Protein AF-A0AAN1SYR4-F1 (afdb_monomer_lite)

InterPro domains:
  IPR005358 Putative zinc- or iron-chelating domain containing protein [PF03692] (16-80)

Structure (mmCIF, N/CA/C/O backbone):
data_AF-A0AAN1SYR4-F1
#
_entry.id   AF-A0AAN1SYR4-F1
#
loop_
_atom_site.group_PDB
_atom_site.id
_atom_site.type_symbol
_atom_site.label_atom_id
_atom_site.label_alt_id
_atom_site.label_comp_id
_atom_site.label_asym_id
_atom_site.label_entity_id
_atom_site.label_seq_id
_atom_site.pdbx_PDB_ins_code
_atom_site.Cartn_x
_atom_site.Cartn_y
_atom_site.Cartn_z
_atom_site.occupancy
_atom_site.B_iso_or_equiv
_atom_site.auth_seq_id
_atom_site.auth_comp_id
_atom_site.auth_asym_id
_atom_site.auth_atom_id
_atom_site.pdbx_PDB_model_num
ATOM 1 N N . MET A 1 1 ? 2.350 9.468 1.037 1.00 80.62 1 MET A N 1
ATOM 2 C CA . MET A 1 1 ? 3.422 8.482 1.310 1.00 80.62 1 MET A CA 1
ATOM 3 C C . MET A 1 1 ? 3.716 7.763 0.008 1.00 80.62 1 MET A C 1
ATOM 5 O O . MET A 1 1 ? 2.763 7.353 -0.647 1.00 80.62 1 MET A O 1
ATOM 9 N N . SER A 1 2 ? 4.982 7.666 -0.386 1.00 94.00 2 SER A N 1
ATOM 10 C CA . SER A 1 2 ? 5.426 6.943 -1.583 1.00 94.00 2 SER A CA 1
ATOM 11 C C . SER A 1 2 ? 6.364 5.796 -1.205 1.00 94.00 2 SER A C 1
ATOM 13 O O . SER A 1 2 ? 6.952 5.816 -0.129 1.00 94.00 2 SER A O 1
ATOM 15 N N . PHE A 1 3 ? 6.481 4.799 -2.076 1.00 96.31 3 PHE A N 1
ATOM 16 C CA . PHE A 1 3 ? 7.297 3.597 -1.905 1.00 96.31 3 PHE A CA 1
ATOM 17 C C . PHE A 1 3 ? 7.992 3.230 -3.227 1.00 96.31 3 PHE A C 1
ATOM 19 O O . PHE A 1 3 ? 7.674 3.805 -4.276 1.00 96.31 3 PHE A O 1
ATOM 26 N N . TYR A 1 4 ? 8.967 2.317 -3.186 1.00 97.62 4 TYR A N 1
ATOM 27 C CA . TYR A 1 4 ? 9.761 1.973 -4.369 1.00 97.62 4 TYR A CA 1
ATOM 28 C C . TYR A 1 4 ? 8.897 1.270 -5.419 1.00 97.62 4 TYR A C 1
ATOM 30 O O . TYR A 1 4 ? 8.118 0.374 -5.101 1.00 97.62 4 TYR A O 1
ATOM 38 N N . TRP A 1 5 ? 9.032 1.661 -6.688 1.00 97.75 5 TRP A N 1
ATOM 39 C CA . TRP A 1 5 ? 8.164 1.151 -7.755 1.00 97.75 5 TRP A CA 1
ATOM 40 C C . TRP A 1 5 ? 8.177 -0.382 -7.871 1.00 97.75 5 TRP A C 1
ATOM 42 O O . TRP A 1 5 ? 7.145 -0.957 -8.199 1.00 97.75 5 TRP A O 1
ATOM 52 N N . ALA A 1 6 ? 9.309 -1.034 -7.569 1.00 97.88 6 ALA A N 1
ATOM 53 C CA . ALA A 1 6 ? 9.455 -2.481 -7.716 1.00 97.88 6 ALA A CA 1
ATOM 54 C C . ALA A 1 6 ? 8.803 -3.297 -6.587 1.00 97.88 6 ALA A C 1
ATOM 56 O O . ALA A 1 6 ? 8.830 -4.523 -6.618 1.00 97.88 6 ALA A O 1
ATOM 57 N N . GLU A 1 7 ? 8.208 -2.646 -5.585 1.00 98.12 7 GLU A N 1
ATOM 58 C CA . GLU A 1 7 ? 7.361 -3.351 -4.619 1.00 98.12 7 GLU A CA 1
ATOM 59 C C . GLU A 1 7 ? 6.029 -3.802 -5.239 1.00 98.12 7 GLU A C 1
ATOM 61 O O . GLU A 1 7 ? 5.342 -4.643 -4.654 1.00 98.12 7 GLU A O 1
ATOM 66 N N . ALA A 1 8 ? 5.652 -3.245 -6.395 1.00 98.06 8 ALA A N 1
ATOM 67 C CA . ALA A 1 8 ? 4.423 -3.578 -7.098 1.00 98.06 8 ALA A CA 1
ATOM 68 C C . ALA A 1 8 ? 4.525 -4.874 -7.921 1.00 98.06 8 ALA A C 1
ATOM 70 O O . ALA A 1 8 ? 5.597 -5.246 -8.387 1.00 98.06 8 ALA A O 1
ATOM 71 N N . ASP A 1 9 ? 3.396 -5.563 -8.093 1.00 98.12 9 ASP A N 1
ATOM 72 C CA . ASP A 1 9 ? 3.282 -6.874 -8.756 1.00 98.12 9 ASP A CA 1
ATOM 73 C C . ASP A 1 9 ? 3.558 -6.855 -10.272 1.00 98.12 9 ASP A C 1
ATOM 75 O O . ASP A 1 9 ? 3.627 -7.909 -10.902 1.00 98.12 9 ASP A O 1
ATOM 79 N N . ASP A 1 10 ? 3.772 -5.674 -10.855 1.00 97.50 10 ASP A N 1
ATOM 80 C CA . ASP A 1 10 ? 4.280 -5.483 -12.215 1.00 97.50 10 ASP A CA 1
ATOM 81 C C . ASP A 1 10 ? 5.821 -5.458 -12.294 1.00 97.50 10 ASP A C 1
ATOM 83 O O . ASP A 1 10 ? 6.387 -5.335 -13.382 1.00 97.50 10 ASP A O 1
ATOM 87 N N . ALA A 1 11 ? 6.509 -5.627 -11.162 1.00 97.38 11 ALA A N 1
ATOM 88 C CA . ALA A 1 11 ? 7.946 -5.837 -11.064 1.00 97.38 11 ALA A CA 1
ATOM 89 C C . ALA A 1 11 ? 8.281 -7.237 -10.527 1.00 97.38 11 ALA A C 1
ATOM 91 O O . ALA A 1 11 ? 7.513 -7.862 -9.794 1.00 97.38 11 ALA A O 1
ATOM 92 N N . LEU A 1 12 ? 9.474 -7.735 -10.862 1.00 95.88 12 LEU A N 1
ATOM 93 C CA . LEU A 1 12 ? 9.924 -9.051 -10.414 1.00 95.88 12 LEU A CA 1
ATOM 94 C C . LEU A 1 12 ? 10.060 -9.094 -8.882 1.00 95.88 12 LEU A C 1
ATOM 96 O O . LEU A 1 12 ? 10.908 -8.412 -8.312 1.00 95.88 12 LEU A O 1
ATOM 100 N N . GLY A 1 13 ? 9.249 -9.932 -8.231 1.00 95.00 13 GLY A N 1
ATOM 101 C CA . GLY A 1 13 ? 9.264 -10.124 -6.776 1.00 95.00 13 GLY A CA 1
ATOM 102 C C . GLY A 1 13 ? 8.423 -9.120 -5.978 1.00 95.00 13 GLY A C 1
ATOM 103 O O . GLY A 1 13 ? 8.353 -9.238 -4.753 1.00 95.00 13 GLY A O 1
ATOM 104 N N . GLY A 1 14 ? 7.769 -8.164 -6.642 1.00 97.31 14 GLY A N 1
ATOM 105 C CA . GLY A 1 14 ? 6.814 -7.268 -6.001 1.00 97.31 14 GLY A CA 1
ATOM 106 C C . GLY A 1 14 ? 5.488 -7.962 -5.674 1.00 97.31 14 GLY A C 1
ATOM 107 O O . GLY A 1 14 ? 5.1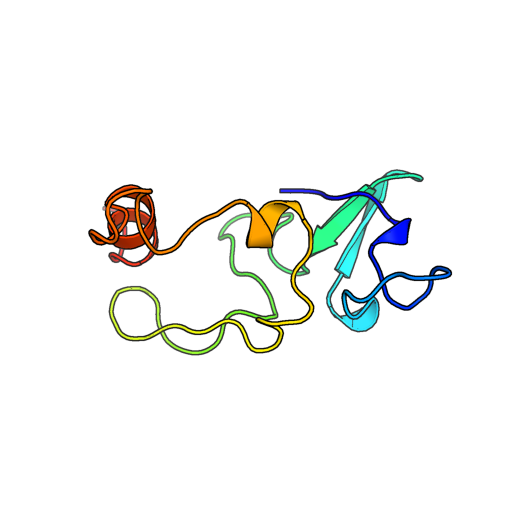25 -8.978 -6.265 1.00 97.31 14 GLY A O 1
ATOM 108 N N . LEU A 1 15 ? 4.767 -7.422 -4.690 1.00 97.38 15 LEU A N 1
ATOM 109 C CA . LEU A 1 15 ? 3.512 -7.988 -4.174 1.00 97.38 15 LEU A CA 1
ATOM 110 C C . LEU A 1 15 ? 2.362 -6.979 -4.141 1.00 97.38 15 LEU A C 1
ATOM 112 O O . LEU A 1 15 ? 1.208 -7.385 -4.036 1.00 97.38 15 LEU A O 1
ATOM 116 N N . VAL A 1 16 ? 2.653 -5.677 -4.180 1.00 98.25 16 VAL A N 1
ATOM 117 C CA . VAL A 1 16 ? 1.632 -4.629 -4.082 1.00 98.25 16 VAL A CA 1
ATOM 118 C C . VAL A 1 16 ? 0.849 -4.575 -5.395 1.00 98.25 16 VAL A C 1
ATOM 120 O O . VAL A 1 16 ? 1.465 -4.374 -6.436 1.00 98.25 16 VAL A O 1
ATOM 123 N N . PRO A 1 17 ? -0.491 -4.672 -5.404 1.00 98.31 17 PRO A N 1
ATOM 124 C CA . PRO A 1 17 ? -1.229 -4.657 -6.660 1.00 98.31 17 PRO A CA 1
ATOM 125 C C . PRO A 1 17 ? -1.042 -3.346 -7.425 1.00 98.31 17 PRO A C 1
ATOM 127 O O . PRO A 1 17 ? -1.593 -2.315 -7.028 1.00 98.31 17 PRO A O 1
ATOM 130 N N . ALA A 1 18 ? -0.330 -3.376 -8.553 1.00 98.31 18 ALA A N 1
ATOM 131 C CA . ALA A 1 18 ? 0.041 -2.193 -9.326 1.00 98.31 18 ALA A CA 1
ATOM 132 C C . ALA A 1 18 ? -1.187 -1.365 -9.727 1.00 98.31 18 ALA A C 1
ATOM 134 O O . ALA A 1 18 ? -1.162 -0.134 -9.684 1.00 98.31 18 ALA A O 1
ATOM 135 N N . ARG A 1 19 ? -2.315 -2.034 -10.003 1.00 98.25 19 ARG A N 1
ATOM 136 C CA . ARG A 1 19 ? -3.607 -1.402 -10.328 1.00 98.25 19 ARG A CA 1
ATOM 137 C C . ARG A 1 19 ? -4.142 -0.456 -9.242 1.00 98.25 19 ARG A C 1
ATOM 139 O O . ARG A 1 19 ? -4.964 0.411 -9.551 1.00 98.25 19 ARG A O 1
ATOM 146 N N . LEU A 1 20 ? -3.706 -0.613 -7.992 1.00 98.31 20 LEU A N 1
ATOM 147 C CA . LEU A 1 20 ? -4.080 0.222 -6.844 1.00 98.31 20 LEU A CA 1
ATOM 148 C C . LEU A 1 20 ? -3.078 1.359 -6.585 1.00 98.31 20 LEU A C 1
ATOM 150 O O . LEU A 1 20 ? -3.234 2.108 -5.621 1.00 98.31 20 LEU A O 1
ATOM 154 N N . THR A 1 21 ? -2.065 1.497 -7.437 1.00 98.12 21 THR A N 1
ATOM 155 C CA . THR A 1 21 ? -0.957 2.448 -7.291 1.00 98.12 21 THR A CA 1
ATOM 156 C C . THR A 1 21 ? -0.948 3.465 -8.428 1.00 98.12 21 THR A C 1
ATOM 158 O O . THR A 1 21 ? -1.545 3.233 -9.481 1.00 98.12 21 THR A O 1
ATOM 161 N N . GLU A 1 22 ? -0.285 4.595 -8.218 1.00 97.50 22 GLU A N 1
ATOM 162 C CA . GLU A 1 22 ? -0.025 5.614 -9.235 1.00 97.50 22 GLU A CA 1
ATOM 163 C C . GLU A 1 22 ? 1.443 6.072 -9.173 1.00 97.50 22 GLU A C 1
ATOM 165 O O . GLU A 1 22 ? 2.047 6.065 -8.092 1.00 97.50 22 GLU A O 1
ATOM 170 N N . PRO A 1 23 ? 2.063 6.412 -10.319 1.00 97.19 23 PRO A N 1
ATOM 171 C CA . PRO A 1 23 ? 3.445 6.872 -10.349 1.00 97.19 23 PRO A CA 1
ATOM 172 C C . PRO A 1 23 ? 3.573 8.260 -9.715 1.00 97.19 23 PRO A C 1
ATOM 174 O O . PRO A 1 23 ? 2.782 9.159 -9.988 1.00 97.19 23 PRO A O 1
ATOM 177 N N . VAL A 1 24 ? 4.612 8.440 -8.899 1.00 96.50 24 VAL A N 1
ATOM 178 C CA . VAL A 1 24 ? 5.008 9.739 -8.325 1.00 96.50 24 VAL A CA 1
ATOM 179 C C . VAL A 1 24 ? 6.246 10.274 -9.041 1.00 96.50 24 VAL A C 1
ATOM 181 O O . VAL A 1 24 ? 6.351 11.463 -9.324 1.00 96.50 24 VAL A O 1
ATOM 184 N N . SER A 1 25 ? 7.193 9.388 -9.338 1.00 96.31 25 SER A N 1
ATOM 185 C CA . SER A 1 25 ? 8.413 9.664 -10.097 1.00 96.31 25 SER A CA 1
ATOM 186 C C . SER A 1 25 ? 8.879 8.369 -10.783 1.00 96.31 25 SER A C 1
ATOM 188 O O . SER A 1 25 ? 8.288 7.316 -10.533 1.00 96.31 25 SER A O 1
ATOM 190 N N . PRO A 1 26 ? 9.945 8.381 -11.608 1.00 96.56 26 PRO A N 1
ATOM 191 C CA . PRO A 1 26 ? 10.433 7.168 -12.274 1.00 96.56 26 PRO A CA 1
ATOM 192 C C . PRO A 1 26 ? 10.755 5.995 -11.335 1.00 96.56 26 PRO A C 1
ATOM 194 O O . PRO A 1 26 ? 10.724 4.844 -11.760 1.00 96.56 26 PRO A O 1
ATOM 197 N N . HIS A 1 27 ? 11.055 6.272 -10.063 1.00 97.00 27 HIS A N 1
ATOM 198 C CA . HIS A 1 27 ? 11.428 5.251 -9.082 1.00 97.00 27 HIS A CA 1
ATOM 199 C C . HIS A 1 27 ? 10.429 5.096 -7.933 1.00 97.00 27 HIS A C 1
ATOM 201 O O . HIS A 1 27 ? 10.603 4.207 -7.098 1.00 97.00 27 HIS A O 1
ATOM 207 N N . LEU A 1 28 ? 9.391 5.932 -7.873 1.00 97.81 28 LEU A N 1
ATOM 208 C CA . LEU A 1 28 ? 8.458 5.972 -6.751 1.00 97.81 28 LEU A CA 1
ATOM 209 C C . LEU A 1 28 ? 7.012 5.869 -7.215 1.00 97.81 28 LEU A C 1
ATOM 211 O O . LEU A 1 28 ? 6.598 6.495 -8.192 1.00 97.81 28 LEU A O 1
ATOM 215 N N . ARG A 1 29 ? 6.222 5.139 -6.434 1.00 97.69 29 ARG A N 1
ATOM 216 C CA . ARG A 1 29 ? 4.766 5.048 -6.554 1.00 97.69 29 ARG A CA 1
ATOM 217 C C . ARG A 1 29 ? 4.111 5.448 -5.243 1.00 97.69 29 ARG A C 1
ATOM 219 O O . ARG A 1 29 ? 4.747 5.423 -4.193 1.00 97.69 29 ARG A O 1
ATOM 226 N N . CYS A 1 30 ? 2.838 5.802 -5.283 1.00 97.50 30 CYS A N 1
ATOM 227 C CA . CYS A 1 30 ? 1.995 5.879 -4.096 1.00 97.50 30 CYS A CA 1
ATOM 228 C C . CYS A 1 30 ? 0.708 5.083 -4.318 1.00 97.50 30 CYS A C 1
ATOM 230 O O . CYS A 1 30 ? 0.386 4.680 -5.436 1.00 97.50 30 CYS A O 1
ATOM 232 N N . MET A 1 31 ? -0.026 4.814 -3.239 1.00 97.38 31 MET A N 1
ATOM 233 C CA . MET A 1 31 ? -1.359 4.226 -3.357 1.00 97.38 31 MET A CA 1
ATOM 234 C C . MET A 1 31 ? -2.322 5.277 -3.917 1.00 97.38 31 MET A C 1
ATOM 236 O O . MET A 1 31 ? -2.319 6.419 -3.444 1.00 97.38 31 MET A O 1
ATOM 240 N N . LYS A 1 32 ? -3.186 4.891 -4.860 1.00 97.62 32 LYS A N 1
ATOM 241 C CA . LYS A 1 32 ? -4.220 5.787 -5.402 1.00 97.62 32 LYS A CA 1
ATOM 242 C C . LYS A 1 32 ? -5.054 6.393 -4.274 1.00 97.62 32 LYS A C 1
ATOM 244 O O . LYS A 1 32 ? -5.405 5.706 -3.308 1.00 97.62 32 LYS A O 1
ATOM 249 N N . GLY A 1 33 ? -5.364 7.681 -4.407 1.00 94.12 33 GLY A N 1
ATOM 250 C CA . GLY A 1 33 ? -6.104 8.452 -3.402 1.00 94.12 33 GLY A CA 1
ATOM 251 C C . GLY A 1 33 ? -5.242 8.978 -2.248 1.00 94.12 33 GLY A C 1
ATOM 252 O O . GLY A 1 33 ? -5.778 9.540 -1.294 1.00 94.12 33 GLY A O 1
ATOM 253 N N . THR A 1 34 ? -3.912 8.820 -2.313 1.00 94.38 34 THR A N 1
ATOM 254 C CA . THR A 1 34 ? -2.984 9.385 -1.313 1.00 94.38 34 THR A CA 1
ATOM 255 C C . THR A 1 34 ? -2.120 10.539 -1.821 1.00 94.38 34 THR A C 1
ATOM 257 O O . THR A 1 34 ? -1.406 11.144 -1.020 1.00 94.38 34 THR A O 1
ATOM 260 N N . ALA A 1 35 ? -2.190 10.874 -3.114 1.00 91.69 35 ALA A N 1
ATOM 261 C CA 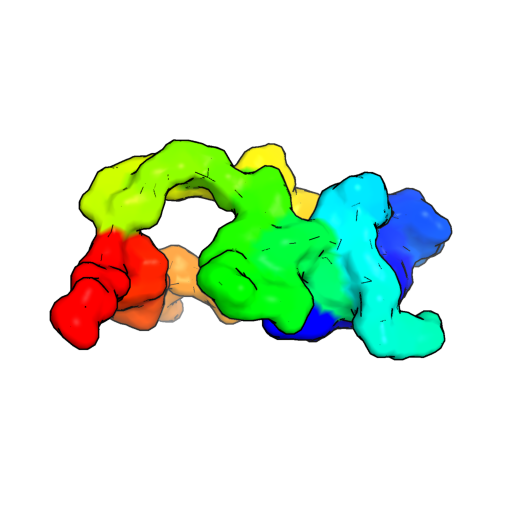. ALA A 1 35 ? -1.453 11.995 -3.698 1.00 91.69 35 ALA A CA 1
ATOM 262 C C . ALA A 1 35 ? -2.064 13.375 -3.389 1.00 91.69 35 ALA A C 1
ATOM 264 O O . ALA A 1 35 ? -1.343 14.370 -3.371 1.00 91.69 35 ALA A O 1
ATOM 265 N N . THR A 1 36 ? -3.371 13.454 -3.119 1.00 87.31 36 THR A N 1
ATOM 266 C CA . THR A 1 36 ? -4.092 14.719 -2.892 1.00 87.31 36 THR A CA 1
ATOM 267 C C . THR A 1 36 ? -4.928 14.680 -1.616 1.00 87.31 36 THR A C 1
ATOM 269 O O . THR A 1 36 ? -5.287 13.611 -1.124 1.00 87.31 36 THR A O 1
ATO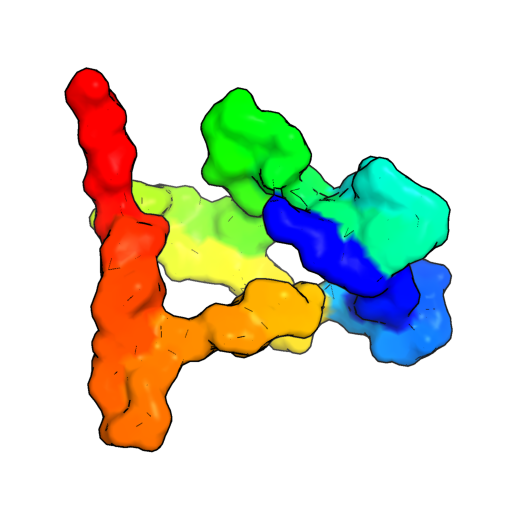M 272 N N . LYS A 1 37 ? -5.251 15.860 -1.070 1.00 88.62 37 LYS A N 1
ATOM 273 C CA . LYS A 1 37 ? -6.190 15.990 0.053 1.00 88.62 37 LYS A CA 1
ATOM 274 C C . LYS A 1 37 ? -7.643 16.047 -0.458 1.00 88.62 37 LYS A C 1
ATOM 276 O O . LYS A 1 37 ? -7.864 16.656 -1.502 1.00 88.62 37 LYS A O 1
ATOM 281 N N . PRO A 1 38 ? -8.618 15.493 0.285 1.00 87.56 38 PRO A N 1
ATOM 282 C CA . PRO A 1 38 ? -8.441 14.668 1.482 1.00 87.56 38 PRO A CA 1
ATOM 283 C C . PRO A 1 38 ? -7.817 13.305 1.141 1.00 87.56 38 PRO A C 1
ATOM 285 O O . PRO A 1 38 ? -8.143 12.695 0.128 1.00 87.56 38 PRO A O 1
ATOM 288 N N . VAL A 1 39 ? -6.900 12.836 1.992 1.00 89.44 39 VAL A N 1
ATOM 289 C CA . VAL A 1 39 ? -6.170 11.580 1.765 1.00 89.44 39 VAL A CA 1
ATOM 290 C C . VAL A 1 39 ? -7.075 10.401 2.103 1.00 89.44 39 VAL A C 1
ATOM 292 O O . VAL A 1 39 ? -7.467 10.230 3.257 1.00 89.44 39 VAL A O 1
ATOM 295 N N . ARG A 1 40 ? -7.362 9.548 1.118 1.00 91.00 40 ARG A N 1
ATOM 296 C CA . ARG A 1 40 ? -8.091 8.293 1.320 1.00 91.00 40 ARG A CA 1
ATOM 297 C C . ARG A 1 40 ? -7.563 7.217 0.375 1.00 91.00 40 ARG A C 1
ATOM 299 O O . ARG A 1 40 ? -7.891 7.194 -0.805 1.00 91.00 40 ARG A O 1
ATOM 306 N N . CYS A 1 41 ? -6.758 6.304 0.917 1.00 93.94 41 CYS A N 1
ATOM 307 C CA . CYS A 1 41 ? -6.207 5.181 0.161 1.00 93.94 41 CYS A CA 1
ATOM 308 C C . CYS A 1 41 ? -7.321 4.329 -0.469 1.00 93.94 41 CYS A C 1
ATOM 310 O O . CYS A 1 41 ? -8.284 3.965 0.208 1.00 93.94 41 CYS A O 1
ATOM 312 N N . ILE A 1 42 ? -7.154 3.956 -1.739 1.00 96.62 42 ILE A N 1
ATOM 313 C CA . ILE A 1 42 ? -8.091 3.097 -2.478 1.00 96.62 42 ILE A CA 1
ATOM 314 C C . ILE A 1 42 ? -8.320 1.728 -1.816 1.00 96.62 42 ILE A C 1
ATOM 316 O O . ILE A 1 42 ? -9.391 1.151 -1.956 1.00 96.62 42 ILE A O 1
ATOM 320 N N . ALA A 1 43 ? -7.332 1.216 -1.076 1.00 96.00 43 ALA A N 1
ATOM 321 C CA . ALA A 1 43 ? -7.418 -0.067 -0.380 1.00 96.00 43 ALA A CA 1
ATOM 322 C C . ALA A 1 43 ? -8.014 0.036 1.037 1.00 96.00 43 ALA A C 1
ATOM 324 O O . ALA A 1 43 ? -8.052 -0.965 1.753 1.00 96.00 43 ALA A O 1
ATOM 325 N N . LEU A 1 44 ? -8.414 1.236 1.475 1.00 93.50 44 LEU A N 1
ATOM 326 C CA . LEU A 1 44 ? -9.057 1.441 2.770 1.00 93.50 44 LEU A CA 1
ATOM 327 C C . LEU A 1 44 ? -10.555 1.137 2.665 1.00 93.50 44 LEU A C 1
ATOM 329 O O . LEU A 1 44 ? -11.318 1.859 2.010 1.00 93.50 44 LEU A O 1
ATOM 333 N N . GLU A 1 45 ? -10.969 0.090 3.362 1.00 94.25 45 GLU A N 1
ATOM 334 C CA . GLU A 1 45 ? -12.361 -0.320 3.506 1.00 94.25 45 GLU A CA 1
ATOM 335 C C . GLU A 1 45 ? -12.934 0.158 4.837 1.00 94.25 45 GLU A C 1
ATOM 337 O O . GLU A 1 45 ? -12.211 0.306 5.825 1.00 94.25 45 GLU A O 1
ATOM 342 N N . GLY A 1 46 ? -14.248 0.374 4.854 1.00 91.62 46 GLY A N 1
ATOM 343 C CA . GLY A 1 46 ? -14.975 0.842 6.026 1.00 91.62 46 GLY A CA 1
ATOM 344 C C . GLY A 1 46 ? -14.922 2.358 6.228 1.00 91.62 46 GLY A C 1
ATOM 345 O O . GLY A 1 46 ? -14.704 3.135 5.291 1.00 91.62 46 GLY A O 1
ATOM 346 N N . GLU A 1 47 ? -15.163 2.762 7.471 1.00 87.81 47 GLU A N 1
ATOM 347 C CA . GLU A 1 47 ? -15.385 4.148 7.881 1.00 87.81 47 GLU A CA 1
ATOM 348 C C . GLU A 1 47 ? -14.417 4.524 9.008 1.00 87.81 47 GLU A C 1
ATOM 350 O O . GLU A 1 47 ? -14.368 3.866 10.054 1.00 87.81 47 GLU A O 1
ATOM 355 N N . VAL A 1 48 ? -13.618 5.570 8.767 1.00 84.12 48 VAL A N 1
ATOM 356 C CA . VAL A 1 48 ? -12.692 6.148 9.756 1.00 84.12 48 VAL A CA 1
ATOM 357 C C . VAL A 1 48 ? -13.498 6.618 10.971 1.00 84.12 48 VAL A C 1
ATOM 359 O O . VAL A 1 48 ? -14.647 7.010 10.829 1.00 84.12 48 VAL A O 1
ATOM 362 N N . GLY A 1 49 ? -12.946 6.500 12.178 1.00 84.19 49 GLY A N 1
ATOM 363 C CA . GLY A 1 49 ? -13.677 6.740 13.428 1.00 84.19 49 GLY A CA 1
ATOM 364 C C . GLY A 1 49 ? -14.552 5.567 13.881 1.00 84.19 49 GLY A C 1
ATOM 365 O O . GLY A 1 49 ? -14.892 5.488 15.058 1.00 84.19 49 GLY A O 1
ATOM 366 N N . LYS A 1 50 ? -14.867 4.614 12.991 1.00 87.06 50 LYS A N 1
ATOM 367 C CA . LYS A 1 50 ? -15.628 3.398 13.318 1.00 87.06 50 LYS A CA 1
ATOM 368 C C . LYS A 1 50 ? -14.776 2.144 13.138 1.00 87.06 50 LYS A C 1
ATOM 370 O O . LYS A 1 50 ? -14.034 1.744 14.031 1.00 87.06 50 LYS A O 1
ATOM 375 N N . ARG A 1 51 ? -14.889 1.494 11.979 1.00 85.25 51 ARG A N 1
ATOM 376 C CA . ARG A 1 51 ? -14.183 0.258 11.641 1.00 85.25 51 ARG A CA 1
ATOM 377 C C . ARG A 1 51 ? -13.568 0.415 10.266 1.00 85.25 51 ARG A C 1
ATOM 379 O O . ARG A 1 51 ? -14.286 0.642 9.298 1.00 85.25 51 ARG A O 1
ATOM 386 N N . VAL A 1 52 ? -12.255 0.220 10.202 1.00 88.25 52 VAL A N 1
ATOM 387 C CA . VAL A 1 52 ? -11.495 0.225 8.954 1.00 88.25 52 VAL A CA 1
ATOM 388 C C . VAL A 1 52 ? -10.611 -1.006 8.836 1.00 88.25 52 VAL A C 1
ATOM 390 O O . VAL A 1 52 ? -10.104 -1.522 9.835 1.00 88.25 52 VAL A O 1
ATOM 393 N N . SER A 1 53 ? -10.381 -1.436 7.603 1.00 90.75 53 SER A N 1
ATOM 394 C CA . SER A 1 53 ? -9.436 -2.494 7.245 1.00 90.75 53 SER A CA 1
ATOM 395 C C . SER A 1 53 ? -8.727 -2.148 5.940 1.00 90.75 53 SER A C 1
ATOM 397 O O . SER A 1 53 ? -9.202 -1.338 5.147 1.00 90.75 53 SER A O 1
ATOM 399 N N . CYS A 1 54 ? -7.558 -2.748 5.721 1.00 92.44 54 CYS A N 1
ATOM 400 C CA . CYS A 1 54 ? -6.893 -2.688 4.425 1.00 92.44 54 CYS A CA 1
ATOM 401 C C . CYS A 1 54 ? -7.231 -3.957 3.644 1.00 92.44 54 CYS A C 1
ATOM 403 O O . CYS A 1 54 ? -6.911 -5.052 4.107 1.00 92.44 54 CYS A O 1
ATOM 405 N N . SER A 1 55 ? -7.819 -3.816 2.457 1.00 96.25 55 SER A N 1
ATOM 406 C CA . SER A 1 55 ? -8.214 -4.951 1.609 1.00 96.25 55 SER A CA 1
ATOM 407 C C . SER A 1 55 ? -7.031 -5.763 1.070 1.00 96.25 55 SER A C 1
ATOM 409 O O . SER A 1 55 ? -7.194 -6.902 0.645 1.00 96.25 55 SER A O 1
ATOM 411 N N . ILE A 1 56 ? -5.820 -5.198 1.130 1.00 96.31 56 ILE A N 1
ATOM 412 C CA . ILE A 1 56 ? -4.568 -5.822 0.684 1.00 96.31 56 ILE A CA 1
ATOM 413 C C . ILE A 1 56 ? -3.576 -6.021 1.837 1.00 96.31 56 ILE A C 1
ATOM 415 O O . ILE A 1 56 ? -2.371 -5.912 1.639 1.00 96.31 56 ILE A O 1
ATOM 419 N N . TYR A 1 57 ? -4.048 -6.265 3.066 1.00 91.62 57 TYR A N 1
ATOM 420 C CA . TYR A 1 57 ? -3.211 -6.230 4.279 1.00 91.62 57 TYR A CA 1
ATOM 421 C C . TYR A 1 57 ? -1.898 -7.044 4.188 1.00 91.62 57 TYR A C 1
ATOM 423 O O . TYR A 1 57 ? -0.854 -6.576 4.648 1.00 91.62 57 TYR A O 1
ATOM 431 N N . SER A 1 58 ? -1.929 -8.226 3.564 1.00 94.06 58 SER A N 1
ATOM 432 C CA . SER A 1 58 ? -0.760 -9.097 3.328 1.00 94.06 58 SER A CA 1
ATOM 433 C C . SER A 1 58 ? 0.141 -8.649 2.169 1.00 94.06 58 SER A C 1
ATOM 435 O O . SER A 1 58 ? 1.308 -9.020 2.115 1.00 94.06 58 SER A O 1
ATOM 437 N N . GLN A 1 59 ? -0.380 -7.824 1.265 1.00 96.75 59 GLN A N 1
ATOM 438 C CA . GLN A 1 59 ? 0.281 -7.308 0.063 1.00 96.75 59 GLN A CA 1
ATOM 439 C C . GLN A 1 59 ? 0.601 -5.808 0.183 1.00 96.75 59 GLN A C 1
ATOM 441 O O . GLN A 1 59 ? 0.839 -5.131 -0.811 1.00 96.75 59 GLN A O 1
ATOM 446 N N . ARG A 1 60 ? 0.586 -5.252 1.401 1.00 95.44 60 ARG A N 1
ATOM 447 C CA . ARG A 1 60 ? 0.884 -3.833 1.651 1.00 95.44 60 ARG A CA 1
ATOM 448 C C . ARG A 1 60 ? 2.294 -3.461 1.172 1.00 95.44 60 ARG A C 1
ATOM 450 O O . ARG A 1 60 ? 3.181 -4.312 1.280 1.00 95.44 60 ARG A O 1
ATOM 457 N N . PRO A 1 61 ? 2.534 -2.213 0.734 1.00 95.81 61 PRO A N 1
ATOM 458 C CA . PRO A 1 61 ? 3.894 -1.709 0.552 1.00 95.81 61 PRO A CA 1
ATOM 459 C C . PRO A 1 61 ? 4.629 -1.640 1.897 1.00 95.81 61 PRO A C 1
ATOM 461 O O . PRO A 1 61 ? 3.990 -1.570 2.953 1.00 95.81 61 PRO A O 1
ATOM 464 N N . SER A 1 62 ? 5.959 -1.625 1.851 1.00 94.19 62 SER A N 1
ATOM 465 C CA . SER A 1 62 ? 6.890 -1.477 2.979 1.00 94.19 62 SER A CA 1
ATOM 466 C C . SER A 1 62 ? 6.449 -0.368 3.936 1.00 94.19 62 SER A C 1
ATOM 468 O O . SER A 1 62 ? 6.136 -0.635 5.094 1.00 94.19 62 SER A O 1
ATOM 470 N N . THR A 1 63 ? 6.230 0.833 3.401 1.00 92.00 63 THR A N 1
ATOM 471 C CA . THR A 1 63 ? 5.764 2.018 4.143 1.00 92.00 63 THR A CA 1
ATOM 472 C C . THR A 1 63 ? 4.446 1.826 4.899 1.00 92.00 63 THR A C 1
ATOM 474 O O . THR A 1 63 ? 4.190 2.517 5.883 1.00 92.00 63 THR A O 1
ATOM 477 N N . CYS A 1 64 ? 3.582 0.906 4.460 1.00 90.69 64 CYS A N 1
ATOM 478 C CA . CYS A 1 64 ? 2.355 0.554 5.172 1.00 90.69 64 CYS A CA 1
ATOM 479 C C . CYS A 1 64 ? 2.533 -0.633 6.127 1.00 90.69 64 CYS A C 1
ATOM 481 O O . CYS A 1 64 ? 1.703 -0.788 7.023 1.00 90.69 64 CYS A O 1
ATOM 483 N N . ARG A 1 65 ? 3.537 -1.499 5.925 1.00 87.69 65 ARG A N 1
ATOM 484 C CA . ARG A 1 65 ? 3.864 -2.620 6.826 1.00 87.69 65 ARG A CA 1
ATOM 485 C C . ARG A 1 65 ? 4.626 -2.155 8.056 1.00 87.69 65 ARG A C 1
ATOM 487 O O . ARG A 1 65 ? 4.322 -2.641 9.130 1.00 87.69 65 ARG A O 1
ATOM 494 N N . GLU A 1 66 ? 5.532 -1.198 7.884 1.00 85.62 66 GLU A N 1
ATOM 495 C CA . GLU A 1 66 ? 6.325 -0.571 8.954 1.00 85.62 66 GLU A CA 1
ATOM 496 C C . GLU A 1 66 ? 5.471 0.216 9.960 1.00 85.62 66 GLU A C 1
ATOM 498 O O . GLU A 1 66 ? 5.966 0.683 10.981 1.00 85.62 66 GLU A O 1
ATOM 503 N N . PHE A 1 67 ? 4.179 0.395 9.673 1.00 82.81 67 PHE A N 1
ATOM 504 C CA . PHE A 1 67 ? 3.241 0.980 10.612 1.00 82.81 67 PHE A CA 1
ATOM 505 C C . PHE A 1 67 ? 2.551 -0.116 11.430 1.00 82.81 67 PHE A C 1
ATOM 507 O O . PHE A 1 67 ? 1.542 -0.697 11.005 1.00 82.81 67 PHE A O 1
ATOM 514 N N . ASP A 1 68 ? 3.111 -0.386 12.605 1.00 80.88 68 ASP A N 1
ATOM 515 C CA . ASP A 1 68 ? 2.629 -1.433 13.497 1.00 80.88 68 ASP A CA 1
ATOM 516 C C . ASP A 1 68 ? 1.322 -1.056 14.203 1.00 80.88 68 ASP A C 1
ATOM 518 O O . ASP A 1 68 ? 1.097 0.081 14.624 1.00 80.88 68 ASP A O 1
ATOM 522 N N . VAL A 1 69 ? 0.436 -2.045 14.348 1.00 80.81 69 VAL A N 1
ATOM 523 C CA . VAL A 1 69 ? -0.830 -1.899 15.089 1.00 80.81 69 VAL A CA 1
ATOM 524 C C . VAL A 1 69 ? -0.610 -1.999 16.601 1.00 80.81 69 VAL A C 1
ATOM 526 O O . VAL A 1 69 ? -1.406 -1.458 17.371 1.00 80.81 69 VAL A O 1
ATOM 529 N N . LEU A 1 70 ? 0.460 -2.676 17.010 1.00 82.81 70 LEU A N 1
ATOM 530 C CA . LEU A 1 70 ? 0.865 -2.873 18.394 1.00 82.81 70 LEU A CA 1
ATOM 531 C C . LEU A 1 70 ? 2.253 -2.264 18.608 1.00 82.81 70 LEU A C 1
ATOM 533 O O . LEU A 1 70 ? 3.030 -2.148 17.665 1.00 82.81 70 LEU A O 1
ATOM 537 N N . GLU A 1 71 ? 2.548 -1.886 19.839 1.00 86.62 71 GLU A N 1
ATOM 538 C CA . GLU A 1 71 ? 3.900 -1.610 20.308 1.00 86.62 71 GLU A CA 1
ATOM 539 C C . GLU A 1 71 ? 4.682 -2.921 20.494 1.00 86.62 71 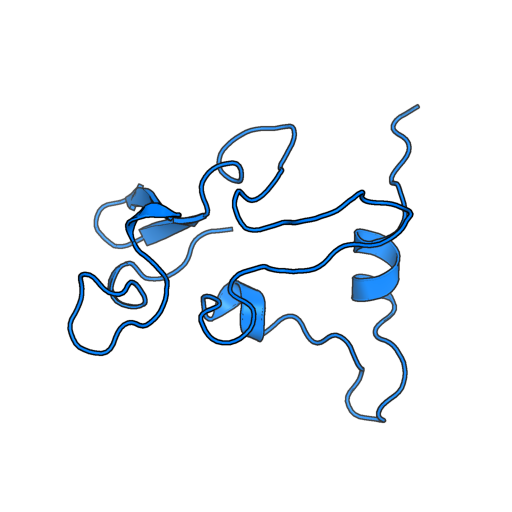GLU A C 1
ATOM 541 O O . GLU A 1 71 ? 4.123 -4.023 20.470 1.00 86.62 71 GLU A O 1
ATOM 546 N N . ALA A 1 72 ? 5.993 -2.808 20.723 1.00 86.56 72 ALA A N 1
ATOM 547 C CA . ALA A 1 72 ? 6.875 -3.961 20.922 1.00 86.56 72 ALA A CA 1
ATOM 548 C C . ALA A 1 72 ? 6.488 -4.840 22.131 1.00 86.56 72 ALA A C 1
ATOM 550 O O . ALA A 1 72 ? 6.800 -6.029 22.151 1.00 86.56 72 ALA A O 1
ATOM 551 N N . ASP A 1 73 ? 5.801 -4.273 23.125 1.00 90.88 73 ASP A N 1
ATOM 552 C CA . ASP A 1 73 ? 5.289 -4.980 24.306 1.00 90.88 73 ASP A CA 1
ATOM 553 C C . ASP A 1 73 ? 3.907 -5.633 24.083 1.00 90.88 73 ASP A C 1
ATOM 555 O O . ASP A 1 73 ? 3.340 -6.228 25.001 1.00 90.88 73 ASP A O 1
ATOM 559 N N . GLY A 1 74 ? 3.360 -5.537 22.867 1.00 86.19 74 GLY A N 1
ATOM 560 C CA . GLY A 1 74 ? 2.043 -6.056 22.502 1.00 86.19 74 GLY A CA 1
ATOM 561 C C . GLY A 1 74 ? 0.874 -5.142 22.878 1.00 86.19 74 GLY A C 1
ATOM 562 O O . GLY A 1 74 ? -0.275 -5.498 22.602 1.00 86.19 74 GLY A O 1
ATOM 563 N N . SER A 1 75 ? 1.122 -3.973 23.478 1.00 86.62 75 SER A N 1
ATOM 564 C 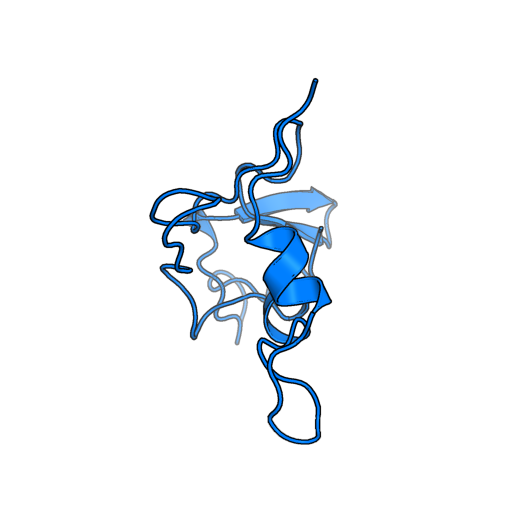CA . SER A 1 75 ? 0.078 -2.981 23.745 1.00 86.62 75 SER A CA 1
ATOM 565 C C . SER A 1 75 ? -0.389 -2.289 22.452 1.00 86.62 75 SER A C 1
ATOM 567 O O . SER A 1 75 ? 0.350 -2.247 21.470 1.00 86.62 75 SER A O 1
ATOM 569 N N . PRO A 1 76 ? -1.628 -1.765 22.371 1.00 82.56 76 PRO A N 1
ATOM 570 C CA . PRO A 1 76 ? -2.090 -1.050 21.182 1.00 82.56 76 PRO A CA 1
ATOM 571 C C . PRO A 1 76 ? -1.251 0.198 20.879 1.00 82.56 76 PRO A C 1
ATOM 573 O O . PRO A 1 76 ? -1.096 1.060 21.741 1.00 82.56 76 PRO A O 1
ATOM 576 N N . ASN A 1 77 ? -0.802 0.349 19.629 1.00 83.81 77 ASN A N 1
ATOM 577 C CA . ASN A 1 77 ? -0.044 1.525 19.205 1.00 83.81 77 ASN A CA 1
ATOM 578 C C . ASN A 1 77 ? -0.940 2.788 19.249 1.00 83.81 77 ASN A C 1
ATOM 580 O O . ASN A 1 77 ? -1.904 2.885 18.472 1.00 83.81 77 ASN A O 1
ATOM 584 N N . PRO A 1 78 ? -0.639 3.796 20.093 1.00 81.25 78 PRO A N 1
ATOM 585 C CA . PRO A 1 78 ? -1.457 4.995 20.243 1.00 81.25 78 PRO A CA 1
ATOM 586 C C . PRO A 1 78 ? -1.461 5.873 18.986 1.00 81.25 78 PRO A C 1
ATOM 588 O O . PRO A 1 78 ? -2.467 6.527 18.706 1.00 81.25 78 PRO A O 1
ATOM 591 N N . ARG A 1 79 ? -0.404 5.851 18.158 1.00 78.31 79 ARG A N 1
ATOM 592 C CA . ARG A 1 79 ? -0.421 6.515 16.839 1.00 78.31 79 ARG A CA 1
ATOM 593 C C . ARG A 1 79 ? -1.405 5.831 15.903 1.00 78.31 79 ARG A C 1
ATOM 595 O O . ARG A 1 79 ? -2.097 6.497 15.136 1.00 78.31 79 ARG A O 1
ATOM 602 N N . CYS A 1 80 ? -1.485 4.505 15.971 1.00 77.12 80 CYS A N 1
ATOM 603 C CA . CYS A 1 80 ? -2.446 3.740 15.192 1.00 77.12 80 CYS A CA 1
ATOM 604 C C . CYS A 1 80 ? -3.888 3.994 15.656 1.00 77.12 80 CYS A C 1
ATOM 606 O O . CYS A 1 80 ? -4.789 4.050 14.817 1.00 77.12 80 CYS A O 1
ATOM 608 N N . ALA A 1 81 ? -4.111 4.185 16.959 1.00 73.44 81 ALA A N 1
ATOM 609 C CA . ALA A 1 81 ? -5.402 4.605 17.502 1.00 73.44 81 ALA A CA 1
ATOM 610 C C . ALA A 1 81 ? -5.774 6.027 17.047 1.00 73.44 81 ALA A C 1
ATOM 612 O O . ALA A 1 81 ? -6.883 6.234 16.563 1.00 73.44 81 ALA A O 1
ATOM 613 N N . ALA A 1 82 ? -4.838 6.979 17.104 1.00 73.06 82 ALA A N 1
ATOM 614 C CA . ALA A 1 82 ? -5.066 8.364 16.689 1.00 73.06 82 ALA A CA 1
ATOM 615 C C . ALA A 1 82 ? -5.413 8.502 15.196 1.00 73.06 82 ALA A C 1
ATOM 617 O O . ALA A 1 82 ? -6.312 9.257 14.849 1.00 73.06 82 ALA A O 1
ATOM 618 N N . LEU A 1 83 ? -4.756 7.743 14.308 1.00 70.62 83 LEU A N 1
ATOM 619 C CA . LEU A 1 83 ? -5.080 7.741 12.871 1.00 70.62 83 LEU A CA 1
ATOM 620 C C . LEU A 1 83 ? -6.426 7.076 12.549 1.00 70.62 83 LEU A C 1
ATOM 622 O O . LEU A 1 83 ? -6.996 7.323 11.487 1.00 70.62 83 LEU A O 1
ATOM 626 N N . ARG A 1 84 ? -6.908 6.190 13.430 1.00 70.00 84 ARG A N 1
ATOM 627 C CA . ARG A 1 84 ? -8.227 5.554 13.312 1.00 70.00 84 ARG A CA 1
ATOM 628 C C . ARG A 1 84 ? -9.333 6.385 13.941 1.00 70.00 84 ARG A C 1
ATOM 630 O O . ARG A 1 84 ? -10.479 6.221 13.532 1.00 70.00 84 ARG A O 1
ATOM 637 N N . ALA A 1 85 ? -9.006 7.233 14.910 1.00 63.91 85 ALA A N 1
ATOM 638 C CA . ALA A 1 85 ? -9.930 8.201 15.465 1.00 63.91 85 ALA A CA 1
ATOM 639 C C . ALA A 1 85 ? -10.296 9.222 14.382 1.00 63.91 85 ALA A C 1
ATOM 641 O O . ALA A 1 85 ? -9.444 9.680 13.619 1.00 63.91 85 ALA A O 1
ATOM 642 N N . GLU A 1 86 ? -11.578 9.562 14.291 1.00 56.47 86 GLU A N 1
ATOM 643 C CA . GLU A 1 86 ? -12.025 10.647 13.427 1.00 56.47 86 GLU A CA 1
ATOM 644 C C . GLU A 1 86 ? -11.309 11.935 13.849 1.00 56.47 86 GLU A C 1
ATOM 646 O O . GLU A 1 86 ? -11.538 12.469 14.933 1.00 56.47 86 GLU A O 1
ATOM 651 N N . SER A 1 87 ? -10.419 1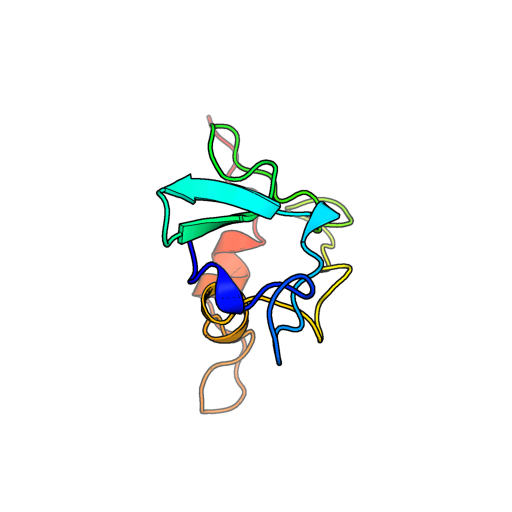2.443 12.997 1.00 53.91 87 SER A N 1
ATOM 652 C CA . SER A 1 87 ? -9.952 13.821 13.116 1.00 53.91 87 SER A CA 1
ATOM 653 C C . SER A 1 87 ? -11.052 14.709 12.550 1.00 53.91 87 SER A C 1
ATOM 655 O O . SER A 1 87 ? -11.048 15.044 11.365 1.00 53.91 87 SER A O 1
ATOM 657 N N . PHE A 1 88 ? -12.039 15.019 13.391 1.00 41.69 88 PHE A N 1
ATOM 658 C CA . PHE A 1 88 ? -13.069 16.001 13.084 1.00 41.69 88 PHE A CA 1
ATOM 659 C C . PHE A 1 88 ? -12.351 17.323 12.807 1.00 41.69 88 PHE A C 1
ATOM 661 O O . PHE A 1 88 ? -11.722 17.906 13.689 1.00 41.69 88 PHE A O 1
ATOM 668 N N . SER A 1 89 ? -12.356 17.738 11.544 1.00 41.12 89 SER A N 1
ATOM 669 C CA . SER A 1 89 ? -11.906 19.074 11.177 1.00 41.12 89 SER A CA 1
ATOM 670 C C . SER A 1 89 ? -13.048 19.997 11.591 1.00 41.12 89 SER A C 1
ATOM 672 O O . SER A 1 89 ? -14.110 19.943 10.973 1.00 41.12 89 SER A O 1
ATOM 674 N N . LEU A 1 90 ? -12.863 20.739 12.685 1.00 37.25 90 LEU A N 1
ATOM 675 C CA . LEU A 1 90 ? -13.606 21.979 12.914 1.00 37.25 90 LEU A CA 1
ATOM 676 C C . LEU A 1 90 ? -13.076 23.052 11.960 1.00 37.25 90 LEU A C 1
ATOM 678 O O . LEU A 1 90 ? -11.836 23.092 11.771 1.00 37.25 90 LEU A O 1
#

pLDDT: mean 88.36, std 12.84, range [37.25, 98.31]

Sequence (90 aa):
MSFYWAEADDALGGLVPARLTEPVSPHLRCMKGTATKPVRCIALEGEVGKRVSCSIYSQRPSTCREFDVLEADGSPNPRCAALRAESFSL

Organism: NCBI:txid1682490

Radius of gyration: 14.09 Å; chains: 1; bounding box: 27×32×37 Å

Foldseek 3Di:
DKAFPQLDPVHDPHQADCVQWDDPDPGIIDGPQCPDPPRDGPQWDDDQQPDIDGVSQVRDGPVVVVDDQADPVRHGDVVNVVRSHPPPDD

Secondary structure (DSSP, 8-state):
-EEEGGGBTTSTT--B-GGGEEEEETTEEEETT-SSSSP--TTEEEETTTEEEETTGGG--HHHHSS-SB-TTSSBPHHHHHHHS-----